Protein AF-A0A6B3MDG5-F1 (afdb_monomer_lite)

Radius of gyration: 20.83 Å; chains: 1; bounding box: 26×25×65 Å

Foldseek 3Di:
DDFDFDDDPPDTGTPDDDPDDPPDDDDDDDDPVPPPPPVVVVVVVVVVVVVVVPPPDDD

pLDDT: mean 71.12, std 12.29, range [49.09, 87.62]

Structure (mmCIF, N/CA/C/O backbone):
data_AF-A0A6B3MDG5-F1
#
_entry.id   AF-A0A6B3MDG5-F1
#
loop_
_atom_site.group_PDB
_atom_site.id
_atom_site.type_symbol
_atom_site.label_atom_id
_atom_site.label_alt_id
_atom_site.label_comp_id
_atom_site.label_asym_id
_atom_site.label_entity_id
_atom_site.label_seq_id
_atom_site.pdbx_PDB_ins_code
_atom_site.Cartn_x
_atom_site.Cartn_y
_atom_site.Cartn_z
_atom_site.occupancy
_atom_site.B_iso_or_equiv
_atom_site.auth_seq_id
_atom_site.auth_comp_id
_atom_site.auth_asym_id
_atom_site.auth_atom_id
_atom_site.pdbx_PDB_model_num
ATOM 1 N N . MET A 1 1 ? -9.580 0.011 -13.092 1.00 69.75 1 MET A N 1
ATOM 2 C CA . MET A 1 1 ? -9.056 -1.376 -13.068 1.00 69.75 1 MET A CA 1
ATOM 3 C C . MET A 1 1 ? -8.962 -1.822 -11.617 1.00 69.75 1 MET A C 1
ATOM 5 O O . MET A 1 1 ? -8.703 -0.965 -10.784 1.00 69.75 1 MET A O 1
ATOM 9 N N . LYS A 1 2 ? -9.219 -3.094 -11.289 1.00 72.56 2 LYS A N 1
ATOM 10 C CA . LYS A 1 2 ? -9.068 -3.607 -9.915 1.00 72.56 2 LYS A CA 1
ATOM 11 C C . LYS A 1 2 ? -7.879 -4.557 -9.887 1.00 72.56 2 LYS A C 1
ATOM 13 O O . LYS A 1 2 ? -7.862 -5.508 -10.658 1.00 72.56 2 LYS A O 1
ATOM 18 N N . VAL A 1 3 ? -6.912 -4.274 -9.027 1.00 79.06 3 VAL A N 1
ATOM 19 C CA . VAL A 1 3 ? -5.658 -5.024 -8.901 1.00 79.06 3 VAL A CA 1
ATOM 20 C C . VAL A 1 3 ? -5.572 -5.524 -7.472 1.00 79.06 3 VAL A C 1
ATOM 22 O O . VAL A 1 3 ? -5.938 -4.799 -6.546 1.00 79.06 3 VAL A O 1
ATOM 25 N N . LYS A 1 4 ? -5.120 -6.763 -7.285 1.00 83.62 4 LYS A N 1
ATOM 26 C CA . LYS A 1 4 ? -4.887 -7.306 -5.949 1.00 83.62 4 LYS A CA 1
ATOM 27 C C . LYS A 1 4 ? -3.454 -7.031 -5.517 1.00 83.62 4 LYS A C 1
ATOM 29 O O . LYS A 1 4 ? -2.506 -7.263 -6.264 1.00 83.62 4 LYS A O 1
ATOM 34 N N . GLY A 1 5 ? -3.318 -6.585 -4.281 1.00 85.19 5 GLY A N 1
ATOM 35 C CA . GLY A 1 5 ? -2.040 -6.402 -3.621 1.00 85.19 5 GLY A CA 1
ATOM 36 C C . GLY A 1 5 ? -2.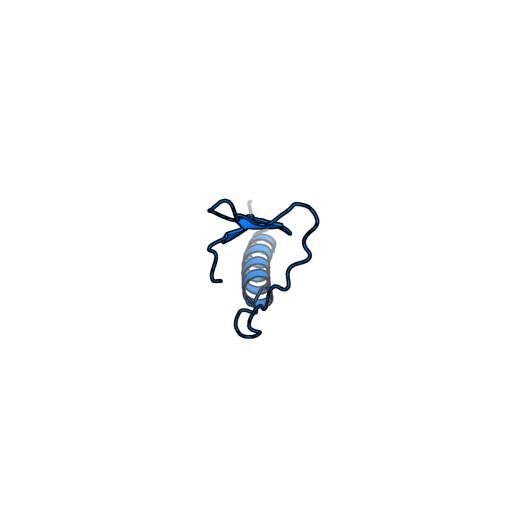161 -6.686 -2.134 1.00 85.19 5 GLY A C 1
ATOM 37 O O . GLY A 1 5 ? -3.264 -6.855 -1.607 1.00 85.19 5 GLY A O 1
ATOM 38 N N . ILE A 1 6 ? -1.017 -6.747 -1.472 1.00 84.94 6 ILE A N 1
ATOM 39 C CA . ILE A 1 6 ? -0.902 -6.886 -0.024 1.00 84.94 6 ILE A CA 1
ATOM 40 C C . ILE A 1 6 ? -0.133 -5.691 0.536 1.00 84.94 6 ILE A C 1
ATOM 42 O O . ILE A 1 6 ? 0.776 -5.165 -0.103 1.00 84.94 6 ILE A O 1
ATOM 46 N N . ILE A 1 7 ? -0.488 -5.260 1.744 1.00 83.62 7 ILE A N 1
ATOM 47 C CA . ILE A 1 7 ? 0.261 -4.220 2.453 1.00 83.62 7 ILE A CA 1
ATOM 48 C C . ILE A 1 7 ? 1.403 -4.895 3.211 1.00 83.62 7 ILE A C 1
ATOM 50 O O . ILE A 1 7 ? 1.171 -5.803 4.013 1.00 83.62 7 ILE A O 1
ATOM 54 N N . ARG A 1 8 ? 2.636 -4.437 2.982 1.00 79.88 8 ARG A N 1
ATOM 55 C CA . ARG A 1 8 ? 3.819 -4.835 3.752 1.00 79.88 8 ARG A CA 1
ATOM 56 C C . ARG A 1 8 ? 4.566 -3.597 4.231 1.00 79.88 8 ARG A C 1
ATOM 58 O O . ARG A 1 8 ? 5.232 -2.899 3.467 1.00 79.88 8 ARG A O 1
ATOM 65 N N . GLY A 1 9 ? 4.448 -3.315 5.527 1.00 82.31 9 GLY A N 1
ATOM 66 C CA . GLY A 1 9 ? 4.999 -2.100 6.123 1.00 82.31 9 GLY A CA 1
ATOM 67 C C . GLY A 1 9 ? 4.369 -0.851 5.506 1.00 82.31 9 GLY A C 1
ATOM 68 O O . GLY A 1 9 ? 3.170 -0.636 5.648 1.00 82.31 9 GLY A O 1
ATOM 69 N N . LYS A 1 10 ? 5.185 -0.03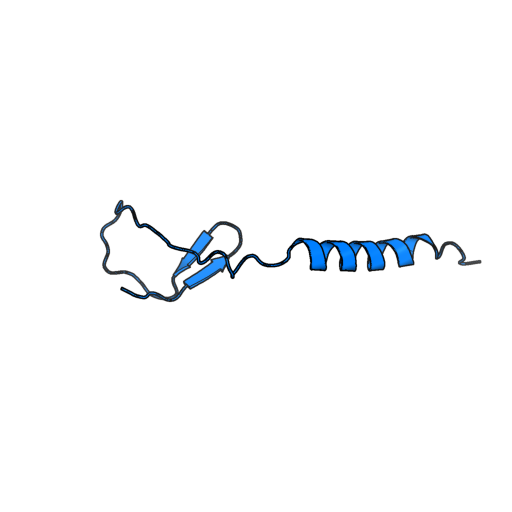8 4.825 1.00 81.12 10 LYS A N 1
ATOM 70 C CA . LYS A 1 10 ? 4.757 1.201 4.147 1.00 81.12 10 LYS A CA 1
ATOM 71 C C . LYS A 1 10 ? 4.532 1.034 2.640 1.00 81.12 10 LYS A C 1
ATOM 73 O O . LYS A 1 10 ? 4.245 2.016 1.966 1.00 81.12 10 LYS A O 1
ATOM 78 N N . ASN A 1 11 ? 4.681 -0.183 2.118 1.00 81.94 11 ASN A N 1
ATOM 79 C CA . ASN A 1 11 ? 4.574 -0.468 0.693 1.00 81.94 11 ASN A CA 1
ATOM 80 C C . ASN A 1 11 ? 3.325 -1.306 0.397 1.00 81.94 11 ASN A C 1
ATOM 82 O O . ASN A 1 11 ? 2.927 -2.158 1.197 1.00 81.94 11 ASN A O 1
ATOM 86 N N . ILE A 1 12 ? 2.741 -1.085 -0.779 1.00 87.00 12 ILE A N 1
ATOM 87 C CA . ILE A 1 12 ? 1.715 -1.954 -1.359 1.00 87.00 12 ILE A CA 1
ATOM 88 C C . ILE A 1 12 ? 2.417 -2.830 -2.395 1.00 87.00 12 ILE A C 1
ATOM 90 O O . ILE A 1 12 ? 2.901 -2.334 -3.409 1.00 87.00 12 ILE A O 1
ATOM 94 N N . GLU A 1 13 ? 2.490 -4.130 -2.129 1.00 86.25 13 GLU A N 1
ATOM 95 C CA . GLU A 1 13 ? 3.041 -5.112 -3.061 1.00 86.25 13 GLU A CA 1
ATOM 96 C C . GLU A 1 13 ? 1.916 -5.652 -3.939 1.00 86.25 13 GLU A C 1
ATOM 98 O O . GLU A 1 13 ? 0.946 -6.230 -3.447 1.00 86.25 13 GLU A O 1
ATOM 103 N N . LEU A 1 14 ? 2.036 -5.460 -5.248 1.00 87.62 14 LEU A N 1
ATOM 104 C CA . LEU A 1 14 ? 1.090 -5.993 -6.219 1.00 87.62 14 LEU A CA 1
ATOM 105 C C . LEU A 1 14 ? 1.387 -7.470 -6.482 1.00 87.62 14 LEU A C 1
ATOM 107 O O . LEU A 1 14 ? 2.543 -7.858 -6.632 1.00 87.62 14 LEU A O 1
ATOM 111 N N . LEU A 1 15 ? 0.342 -8.295 -6.555 1.00 84.62 15 LEU A N 1
ATOM 112 C CA . LEU A 1 15 ? 0.490 -9.729 -6.843 1.00 84.62 15 LEU A CA 1
ATOM 113 C C . LEU A 1 15 ? 0.654 -10.019 -8.342 1.00 84.62 15 LEU A C 1
ATOM 115 O O . LEU A 1 15 ? 1.002 -11.132 -8.725 1.00 84.62 15 LEU A O 1
ATOM 119 N N . GLU A 1 16 ? 0.385 -9.023 -9.182 1.00 84.25 16 GLU A N 1
ATOM 120 C CA . GLU A 1 16 ? 0.394 -9.121 -10.636 1.00 84.25 16 GLU A CA 1
ATOM 121 C C . GLU A 1 16 ? 1.116 -7.906 -11.222 1.00 84.25 16 GLU A C 1
ATOM 123 O O . GLU A 1 16 ? 1.031 -6.796 -10.687 1.00 84.25 16 GLU A O 1
ATOM 128 N N . ALA A 1 17 ? 1.818 -8.112 -12.337 1.00 81.81 17 ALA A N 1
ATOM 129 C CA . ALA A 1 17 ? 2.453 -7.025 -13.065 1.00 81.81 17 ALA A CA 1
ATOM 130 C C . ALA A 1 17 ? 1.384 -6.172 -13.753 1.00 81.81 17 ALA A C 1
ATOM 132 O O . ALA A 1 17 ? 0.518 -6.688 -14.463 1.00 81.81 17 ALA A O 1
ATOM 133 N N . LEU A 1 18 ? 1.464 -4.858 -13.565 1.00 82.38 18 LEU A N 1
ATOM 134 C CA . LEU A 1 18 ? 0.586 -3.929 -14.255 1.00 82.38 18 LEU A CA 1
ATOM 135 C C . LEU A 1 18 ? 1.213 -3.510 -15.581 1.00 82.38 18 LEU A C 1
ATOM 137 O O . LEU A 1 18 ? 2.375 -3.113 -15.588 1.00 82.38 18 LEU A O 1
ATOM 141 N N . PRO A 1 19 ? 0.458 -3.532 -16.693 1.00 84.25 19 PRO A N 1
ATOM 142 C CA . PRO A 1 19 ? 0.922 -3.012 -17.973 1.00 84.25 19 PRO A CA 1
ATOM 143 C C . PRO A 1 19 ? 0.838 -1.476 -17.975 1.00 84.25 19 PRO A C 1
ATOM 145 O O . PRO A 1 19 ? 0.166 -0.880 -18.815 1.00 84.25 19 PRO A O 1
ATOM 148 N N . VAL A 1 20 ? 1.458 -0.835 -16.985 1.00 83.06 20 VAL A N 1
ATOM 149 C CA . VAL A 1 20 ? 1.527 0.622 -16.847 1.00 83.06 20 VAL A CA 1
ATOM 150 C C . VAL A 1 20 ? 2.967 1.078 -17.072 1.00 83.06 20 VAL A C 1
ATOM 152 O O . VAL A 1 20 ? 3.891 0.371 -16.672 1.00 83.06 20 VAL A O 1
ATOM 155 N N . PRO A 1 21 ? 3.179 2.220 -17.740 1.00 85.75 21 PRO A N 1
ATOM 156 C CA . PRO A 1 21 ? 4.515 2.750 -17.959 1.00 85.75 21 PRO A CA 1
ATOM 157 C C . PRO A 1 21 ? 5.150 3.230 -16.650 1.00 85.75 21 PRO A C 1
ATOM 159 O O . PRO A 1 21 ? 4.460 3.713 -15.747 1.00 85.75 21 PRO A O 1
ATOM 162 N N . ASP A 1 22 ? 6.477 3.144 -16.585 1.00 82.56 22 ASP A N 1
ATOM 163 C CA . ASP A 1 22 ? 7.257 3.677 -15.472 1.00 82.56 22 ASP A CA 1
ATOM 164 C C . ASP A 1 22 ? 7.030 5.189 -15.319 1.00 82.56 22 ASP A C 1
ATOM 166 O O . ASP A 1 22 ? 6.976 5.934 -16.299 1.00 82.56 22 ASP A O 1
ATOM 170 N N . GLY A 1 23 ? 6.902 5.646 -14.071 1.00 83.56 23 GLY A N 1
ATOM 171 C CA . GLY A 1 23 ? 6.662 7.056 -13.743 1.00 83.56 23 GLY A CA 1
ATOM 172 C C . GLY A 1 23 ? 5.197 7.499 -13.813 1.00 83.56 23 GLY A C 1
ATOM 173 O O . GLY A 1 23 ? 4.921 8.679 -13.613 1.00 83.56 23 GLY A O 1
ATOM 174 N N . LEU A 1 24 ? 4.253 6.586 -14.068 1.00 83.31 24 LEU A N 1
ATOM 175 C CA . LEU A 1 24 ? 2.827 6.894 -13.986 1.00 83.31 24 LEU A CA 1
ATOM 176 C C . LEU A 1 24 ? 2.392 7.094 -12.527 1.00 83.31 24 LEU A C 1
ATOM 178 O O . LEU A 1 24 ? 2.481 6.178 -11.708 1.00 83.31 24 LEU A O 1
ATOM 182 N N . GLU A 1 25 ? 1.857 8.272 -12.218 1.00 85.25 25 GLU A N 1
ATOM 183 C CA . GLU A 1 25 ? 1.205 8.531 -10.935 1.00 85.25 25 GLU A CA 1
ATOM 184 C C . GLU A 1 25 ? -0.144 7.808 -10.868 1.00 85.25 25 GLU A C 1
ATOM 186 O O . GLU A 1 25 ? -0.959 7.878 -11.792 1.00 85.25 25 GLU A O 1
ATOM 191 N N . ILE A 1 26 ? -0.390 7.113 -9.758 1.00 80.81 26 ILE A N 1
ATOM 192 C CA . ILE A 1 26 ? -1.649 6.409 -9.513 1.00 80.81 26 ILE A CA 1
ATOM 193 C C . ILE A 1 26 ? -2.279 6.881 -8.208 1.00 80.81 26 ILE A C 1
ATOM 195 O O . ILE A 1 26 ? -1.601 7.084 -7.203 1.00 80.81 26 ILE A O 1
ATOM 199 N N . PHE A 1 27 ? -3.602 7.015 -8.225 1.00 81.62 27 PHE A N 1
ATOM 200 C CA . PHE A 1 27 ? -4.397 7.306 -7.039 1.00 81.62 27 PHE A CA 1
ATOM 201 C C . PHE A 1 27 ? -4.932 6.002 -6.457 1.00 81.62 27 PHE A C 1
ATOM 203 O O . PHE A 1 27 ? -5.463 5.157 -7.182 1.00 81.62 27 PHE A O 1
ATOM 210 N N . ILE A 1 28 ? -4.794 5.847 -5.144 1.00 80.69 28 ILE A N 1
ATOM 211 C CA . ILE A 1 28 ? -5.298 4.696 -4.400 1.00 80.69 28 ILE A CA 1
ATOM 212 C C . ILE A 1 28 ? -6.328 5.222 -3.409 1.00 80.69 28 ILE A C 1
ATOM 214 O O . ILE A 1 28 ? -5.998 6.000 -2.520 1.00 80.69 28 ILE A O 1
ATOM 218 N N . GLU A 1 29 ? -7.576 4.799 -3.580 1.00 79.69 29 GLU A N 1
ATOM 219 C CA . GLU A 1 29 ? -8.656 5.103 -2.649 1.00 79.69 29 GLU A CA 1
ATOM 220 C C . GLU A 1 29 ? -8.737 3.982 -1.610 1.00 79.69 29 GLU A C 1
ATOM 222 O O . GLU A 1 29 ? -8.934 2.812 -1.951 1.00 79.69 29 GLU A O 1
ATOM 227 N N . ILE A 1 30 ? -8.537 4.338 -0.343 1.00 78.88 30 ILE A N 1
ATOM 228 C CA . ILE A 1 30 ? -8.670 3.428 0.793 1.00 78.88 30 ILE A CA 1
ATOM 229 C C . ILE A 1 30 ? -9.939 3.854 1.529 1.00 78.88 30 ILE A C 1
ATOM 231 O O . ILE A 1 30 ? -9.997 4.995 1.980 1.00 78.88 30 ILE A O 1
ATOM 235 N N . PRO A 1 31 ? -10.961 2.993 1.641 1.00 77.88 31 PRO A N 1
ATOM 236 C CA . PRO A 1 31 ? -12.186 3.368 2.327 1.00 77.88 31 PRO A CA 1
ATOM 237 C C . PRO A 1 31 ? -11.935 3.519 3.836 1.00 77.88 31 PRO A C 1
ATOM 239 O O . PRO A 1 31 ? -11.283 2.678 4.459 1.00 77.88 31 PRO A O 1
ATOM 242 N N . ASP A 1 32 ? -12.482 4.584 4.428 1.00 68.62 32 ASP A N 1
ATOM 243 C CA . ASP A 1 32 ? -12.231 4.990 5.824 1.00 68.62 32 ASP A CA 1
ATOM 244 C C . ASP A 1 32 ? -12.639 3.930 6.863 1.00 68.62 32 ASP A C 1
ATOM 246 O O . ASP A 1 32 ? -12.127 3.888 7.985 1.00 68.62 32 ASP A O 1
ATOM 250 N N . ASN A 1 33 ? -13.535 3.018 6.479 1.00 69.94 33 ASN A N 1
ATOM 251 C CA . ASN A 1 33 ? -14.000 1.918 7.320 1.00 69.94 33 ASN A CA 1
ATOM 252 C C . ASN A 1 33 ? -12.958 0.802 7.520 1.00 69.94 33 ASN A C 1
ATOM 254 O O . ASN A 1 33 ? -13.219 -0.136 8.270 1.00 69.94 33 ASN A O 1
ATOM 258 N N . LEU A 1 34 ? -11.798 0.885 6.859 1.00 64.06 34 LEU A N 1
ATOM 259 C CA . LEU A 1 34 ? -10.662 -0.019 7.056 1.00 64.06 34 LEU A CA 1
ATOM 260 C C . LEU A 1 34 ? -9.660 0.496 8.094 1.00 64.06 34 LEU A C 1
ATOM 262 O O . LEU A 1 34 ? -8.556 -0.045 8.179 1.00 64.06 34 LEU A O 1
ATOM 266 N N . SER A 1 35 ? -10.026 1.518 8.876 1.00 56.59 35 SER A N 1
ATOM 267 C CA . SER A 1 35 ? -9.269 1.954 10.050 1.00 56.59 35 SER A CA 1
ATOM 268 C C . SER A 1 35 ? -9.109 0.772 11.007 1.00 56.59 35 SER A C 1
ATOM 270 O O . SER A 1 35 ? -9.975 0.487 11.828 1.00 56.59 35 SER A O 1
ATOM 272 N N . PHE A 1 36 ? -8.015 0.026 10.853 1.00 57.94 36 PHE A N 1
ATOM 273 C CA . PHE A 1 36 ? -7.625 -0.999 11.801 1.00 57.94 36 PHE A CA 1
ATOM 274 C C . PHE A 1 36 ? -7.455 -0.301 13.144 1.00 57.94 36 PHE A C 1
ATOM 276 O O . PHE A 1 36 ? -6.588 0.562 13.270 1.00 57.94 36 PHE A O 1
ATOM 283 N N . GLU A 1 37 ? -8.285 -0.688 14.113 1.00 55.03 37 GLU A N 1
ATOM 284 C CA . GLU A 1 37 ? -8.151 -0.398 15.539 1.00 55.03 37 GL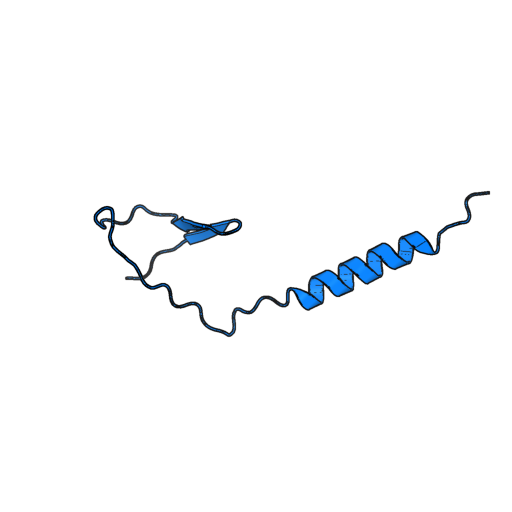U A CA 1
ATOM 285 C C . GLU A 1 37 ? -6.737 -0.787 15.996 1.00 55.03 37 GLU A C 1
ATOM 287 O O . GLU A 1 37 ? -6.472 -1.891 16.475 1.00 55.03 37 GLU A O 1
ATOM 292 N N . GLN A 1 38 ? -5.769 0.095 15.767 1.00 54.16 38 GLN A N 1
ATOM 293 C CA . GLN A 1 38 ? -4.418 -0.076 16.276 1.00 54.16 38 GLN A CA 1
ATOM 294 C C . GLN A 1 38 ? -4.416 0.155 17.796 1.00 54.16 38 GLN A C 1
ATOM 296 O O . GLN A 1 38 ? -3.594 -0.435 18.494 1.00 54.16 38 GLN A O 1
ATOM 301 N N . GLU A 1 39 ? -5.390 0.923 18.301 1.00 53.50 39 GLU A N 1
ATOM 302 C CA . GLU A 1 39 ? -5.640 1.165 19.728 1.00 53.50 39 GLU A CA 1
ATOM 303 C C . GLU A 1 39 ? -5.979 -0.135 20.479 1.00 53.50 39 GLU A C 1
ATOM 305 O O . GLU A 1 39 ? -5.257 -0.496 21.410 1.00 53.50 39 GLU A O 1
ATOM 310 N N . GLY A 1 40 ? -6.930 -0.936 19.977 1.00 55.09 40 GLY A N 1
ATOM 311 C CA . GLY A 1 40 ? -7.379 -2.169 20.643 1.00 55.09 40 GLY A CA 1
ATOM 312 C C . GLY A 1 40 ? -6.281 -3.215 20.880 1.00 55.09 40 GLY A C 1
ATOM 313 O O . GLY A 1 40 ? -6.285 -3.933 21.882 1.00 55.09 40 GLY A O 1
ATOM 314 N N . LYS A 1 41 ? -5.295 -3.306 19.978 1.00 58.78 41 LYS A N 1
ATOM 315 C CA . LYS A 1 41 ? -4.158 -4.232 20.134 1.00 58.78 41 LYS A CA 1
ATOM 316 C C . LYS A 1 41 ? -3.104 -3.711 21.106 1.00 58.78 41 LYS A C 1
ATOM 318 O O . LYS A 1 41 ? -2.459 -4.515 21.777 1.00 58.78 41 LYS A O 1
ATOM 323 N N . TRP A 1 42 ? -2.911 -2.397 21.185 1.00 59.38 42 TRP A N 1
ATOM 324 C CA . TRP A 1 42 ? -1.949 -1.798 22.107 1.00 59.38 42 TRP A CA 1
ATOM 325 C C . TRP A 1 42 ? -2.425 -1.907 23.558 1.00 59.38 42 TRP A C 1
ATOM 327 O O . TRP A 1 42 ? -1.638 -2.262 24.431 1.00 59.38 42 TRP A O 1
ATOM 337 N N . GLU A 1 43 ? -3.721 -1.722 23.800 1.00 62.19 43 GLU A N 1
ATOM 338 C CA . GLU A 1 43 ? -4.346 -1.882 25.121 1.00 62.19 43 GLU A CA 1
ATOM 339 C C . GLU A 1 43 ? -4.262 -3.331 25.622 1.00 62.19 43 GLU A C 1
ATOM 341 O O . GLU A 1 43 ? -3.913 -3.580 26.777 1.00 62.19 43 GLU A O 1
ATOM 346 N N . GLN A 1 44 ? -4.482 -4.308 24.735 1.00 61.47 44 GLN A N 1
ATOM 347 C CA . GLN A 1 44 ? -4.292 -5.730 25.049 1.00 61.47 44 GLN A CA 1
ATOM 348 C C . GLN A 1 44 ? -2.828 -6.057 25.377 1.00 61.47 44 GLN A C 1
ATOM 350 O O . GLN A 1 44 ? -2.558 -6.797 26.322 1.00 61.47 44 GLN A O 1
ATOM 355 N N . LEU A 1 45 ? -1.870 -5.489 24.638 1.00 61.34 45 LEU A N 1
ATOM 356 C CA . LEU A 1 45 ? -0.441 -5.674 24.910 1.00 61.34 45 LEU A 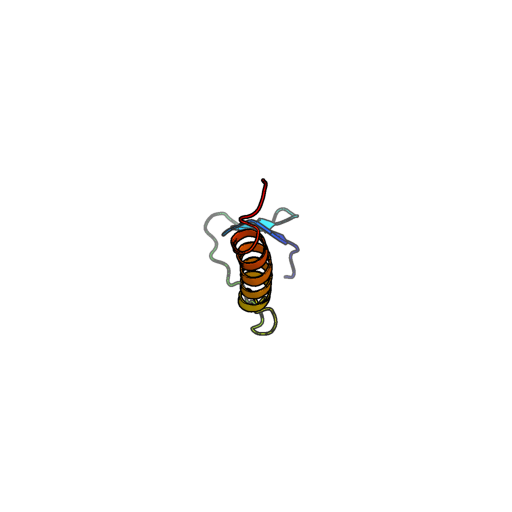CA 1
ATOM 357 C C . LEU A 1 45 ? -0.009 -4.996 26.219 1.00 61.34 45 LEU A C 1
ATOM 359 O O . LEU A 1 45 ? 0.782 -5.577 26.960 1.00 61.34 45 LEU A O 1
ATOM 363 N N . GLN A 1 46 ? -0.551 -3.819 26.546 1.00 62.44 46 GLN A N 1
ATOM 364 C CA . GLN A 1 46 ? -0.324 -3.147 27.831 1.00 62.44 46 GLN A CA 1
ATOM 365 C C . GLN A 1 46 ? -0.879 -3.953 29.010 1.00 62.44 46 GLN A C 1
ATOM 367 O O . GLN A 1 46 ? -0.199 -4.067 30.029 1.00 62.44 46 GLN A O 1
ATOM 372 N N . ALA A 1 47 ? -2.064 -4.557 28.868 1.00 63.88 47 ALA A N 1
ATOM 373 C CA . ALA A 1 47 ? -2.640 -5.437 29.885 1.00 63.88 47 ALA A CA 1
ATOM 374 C C . ALA A 1 47 ? -1.781 -6.689 30.119 1.00 63.88 47 ALA A C 1
ATOM 376 O O . ALA A 1 47 ? -1.566 -7.083 31.265 1.00 63.88 47 ALA A O 1
ATOM 377 N N . ILE A 1 48 ? -1.236 -7.276 29.046 1.00 61.34 48 ILE A N 1
ATOM 378 C CA . ILE A 1 48 ? -0.300 -8.398 29.158 1.00 61.34 48 ILE A CA 1
ATOM 379 C C . ILE A 1 48 ? 0.959 -7.932 29.885 1.00 61.34 48 ILE A C 1
ATOM 381 O O . ILE A 1 48 ? 1.290 -8.535 30.890 1.00 61.34 48 ILE A O 1
ATOM 385 N N . ILE A 1 49 ? 1.620 -6.852 29.446 1.00 60.59 49 ILE A N 1
ATOM 386 C CA . ILE A 1 49 ? 2.871 -6.345 30.046 1.00 60.59 49 ILE A CA 1
ATOM 387 C C . ILE A 1 49 ? 2.693 -5.957 31.525 1.00 60.59 49 ILE A C 1
ATOM 389 O O . ILE A 1 49 ? 3.581 -6.235 32.330 1.00 60.59 49 ILE A O 1
ATOM 393 N N . GLY A 1 50 ? 1.554 -5.366 31.901 1.00 57.47 50 GLY A N 1
ATOM 394 C CA . GLY A 1 50 ? 1.222 -5.052 33.295 1.00 57.47 50 GLY A CA 1
ATOM 395 C C . GLY A 1 50 ? 1.176 -6.292 34.192 1.00 57.47 50 GLY A C 1
ATOM 396 O O . GLY A 1 50 ? 1.720 -6.262 35.290 1.00 57.47 50 GLY A O 1
ATOM 397 N N . ALA A 1 51 ? 0.651 -7.412 33.685 1.00 58.34 51 ALA A N 1
ATOM 398 C CA . ALA A 1 51 ? 0.561 -8.670 34.429 1.00 58.34 51 ALA A CA 1
ATOM 399 C C . ALA A 1 51 ? 1.925 -9.322 34.743 1.00 58.34 51 ALA A C 1
ATOM 401 O O . ALA A 1 51 ? 2.012 -10.123 35.668 1.00 58.34 51 ALA A O 1
ATOM 402 N N . TRP A 1 52 ? 2.999 -8.979 34.018 1.00 56.34 52 TRP A N 1
ATOM 403 C CA . TRP A 1 52 ? 4.363 -9.447 34.333 1.00 56.34 52 TRP A CA 1
ATOM 404 C C . TRP A 1 52 ? 5.076 -8.551 35.351 1.00 56.34 52 TRP A C 1
ATOM 406 O O . TRP A 1 52 ? 6.092 -8.963 35.905 1.00 56.34 52 TRP A O 1
ATOM 416 N N . LYS A 1 53 ? 4.575 -7.330 35.590 1.00 53.59 53 LYS A N 1
ATOM 417 C CA . LYS A 1 53 ? 5.169 -6.376 36.537 1.00 53.59 53 LYS A CA 1
ATOM 418 C C . LYS A 1 53 ? 4.784 -6.676 37.989 1.00 53.59 53 LYS A C 1
ATOM 420 O O . LYS A 1 53 ? 5.557 -6.364 38.882 1.00 53.59 53 LYS A O 1
ATOM 425 N N . ASP A 1 54 ? 3.640 -7.321 38.200 1.00 56.69 54 ASP A N 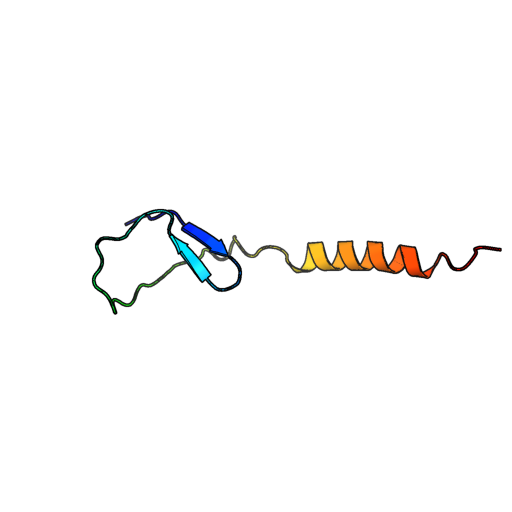1
ATOM 426 C CA . ASP A 1 54 ? 3.154 -7.716 39.529 1.00 56.69 54 ASP A CA 1
ATOM 427 C C . ASP A 1 54 ? 3.634 -9.116 39.960 1.00 56.69 54 ASP A C 1
ATOM 429 O O . ASP A 1 54 ? 3.228 -9.609 41.007 1.00 56.69 54 ASP A O 1
ATOM 433 N N . ASN A 1 55 ? 4.510 -9.767 39.182 1.00 52.84 55 ASN A N 1
ATOM 434 C CA . ASN A 1 55 ? 5.088 -11.071 39.523 1.00 52.84 55 ASN A CA 1
ATOM 435 C C . ASN A 1 55 ? 6.538 -10.948 40.030 1.00 52.84 55 ASN A C 1
ATOM 437 O O . ASN A 1 55 ? 7.409 -11.738 39.658 1.00 52.84 55 ASN A O 1
ATOM 441 N N . GLU A 1 56 ? 6.800 -9.949 40.877 1.00 62.34 56 GLU A N 1
ATOM 442 C CA . GLU A 1 56 ? 7.933 -9.975 41.806 1.00 62.34 56 GLU A CA 1
ATOM 443 C C . GLU A 1 56 ? 7.5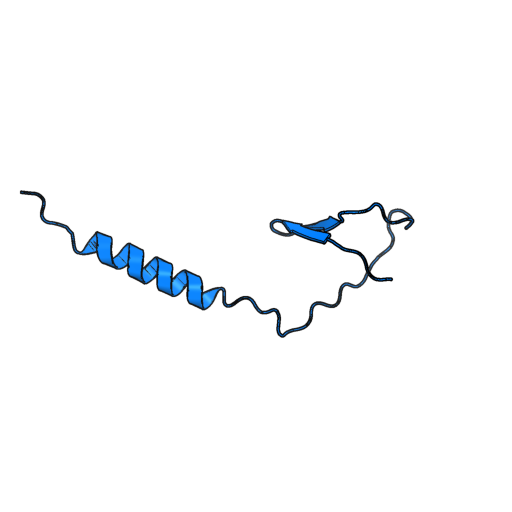38 -10.790 43.042 1.00 62.34 56 GLU A C 1
ATOM 445 O O . GLU A 1 56 ? 7.173 -10.227 44.062 1.00 62.34 56 GLU A O 1
ATOM 450 N N . GLU A 1 57 ? 7.600 -12.117 42.943 1.00 57.66 57 GLU A N 1
ATOM 451 C CA . GLU A 1 57 ? 7.926 -12.983 44.083 1.00 57.66 57 GLU A CA 1
ATOM 452 C C . GLU A 1 57 ? 8.344 -14.359 43.544 1.00 57.66 57 GLU A C 1
ATOM 454 O O . GLU A 1 57 ? 7.538 -15.262 43.326 1.00 57.66 57 GLU A O 1
ATOM 459 N N . ILE A 1 58 ? 9.639 -14.494 43.256 1.00 60.09 58 ILE A N 1
ATOM 460 C CA . ILE A 1 58 ? 10.313 -15.792 43.277 1.00 60.09 58 ILE A CA 1
ATOM 461 C C . ILE A 1 58 ? 11.223 -15.733 44.508 1.00 60.09 58 ILE A C 1
ATOM 463 O O . ILE A 1 58 ? 12.254 -15.061 44.461 1.00 60.09 58 ILE A O 1
ATOM 467 N N . GLU A 1 59 ? 10.778 -16.355 45.606 1.00 49.09 59 GLU A N 1
ATOM 468 C CA . GLU A 1 59 ? 11.624 -16.721 46.758 1.00 49.09 59 GLU A CA 1
ATOM 469 C C . GLU A 1 59 ? 12.744 -17.693 46.352 1.00 49.09 59 GLU A C 1
ATOM 471 O O . GLU A 1 59 ? 12.495 -18.581 45.498 1.00 49.09 59 GLU A O 1
#

Sequence (59 aa):
MKVKGIIRGKNIELLEALPVPDGLEIFIEIPDNLSFEQEGKWEQLQAIIGAWKDNEEIE

Secondary structure (DSSP, 8-state):
----EEEETTEEEESS-----TT--------GGG---HHHHHHHHHHHHHHHHS-----